Protein AF-A0A1R1X9C0-F1 (afdb_monomer_lite)

InterPro domains:
  IPR019166 MICOS complex subunit MIC26/MIC27 [PF09769] (1-57)

Secondary structure (DSSP, 8-state):
-HHHHHHHHHHHHHHHHGGGS-HHHHHHHHHHHHHHHHHHH-HHHHHHHHHHHHHH-HHHHHHHHHHHHHHHHHHHHHHHHHHHHHHHHHHHHTTT-

pLDDT: mean 79.99, std 8.45, range [54.69, 93.19]

Radius of gyration: 24.8 Å; chains: 1; bounding box: 49×38×68 Å

Foldseek 3Di:
DVLVVVLVVQLVVQLVVCVVPDPCSNPVRSVVSNLVSCCVVPVVVNVVVVVVVCVVPVVVVVVVVVVVVVVVVVVVVVVVVVVVVVVVVVVVVVVVD

Structure (mmCIF, N/CA/C/O backbone):
data_AF-A0A1R1X9C0-F1
#
_entry.id   AF-A0A1R1X9C0-F1
#
loop_
_atom_site.group_PDB
_atom_site.id
_atom_site.type_symbol
_atom_site.label_atom_id
_atom_site.label_alt_id
_atom_site.label_comp_id
_atom_site.label_asym_id
_atom_site.label_entity_id
_atom_site.label_seq_id
_atom_site.pdbx_PDB_ins_code
_atom_site.Cartn_x
_atom_site.Cartn_y
_atom_site.Cartn_z
_atom_site.occupancy
_atom_site.B_iso_or_equiv
_atom_site.auth_seq_id
_atom_site.auth_comp_id
_atom_site.auth_asym_id
_atom_site.auth_atom_id
_atom_site.pdbx_PDB_model_num
ATOM 1 N N . MET A 1 1 ? 11.960 11.983 -26.751 1.00 55.38 1 MET A N 1
ATOM 2 C CA . MET A 1 1 ? 12.392 13.225 -26.067 1.00 55.38 1 MET A CA 1
ATOM 3 C C . MET A 1 1 ? 11.317 13.998 -25.271 1.00 55.38 1 MET A C 1
ATOM 5 O O . MET A 1 1 ? 11.748 14.795 -24.450 1.00 55.38 1 MET A O 1
ATOM 9 N N . PRO A 1 2 ? 9.980 13.794 -25.382 1.00 75.56 2 PRO A N 1
ATOM 10 C CA . PRO A 1 2 ? 9.020 14.626 -24.629 1.00 75.56 2 PRO A CA 1
ATOM 11 C C . PRO A 1 2 ? 8.951 14.318 -23.119 1.00 75.56 2 PRO A C 1
ATOM 13 O O . PRO A 1 2 ? 8.755 15.223 -22.319 1.00 75.56 2 PRO A O 1
ATOM 16 N N . ALA A 1 3 ? 9.183 13.067 -22.708 1.00 70.00 3 ALA A N 1
ATOM 17 C CA . ALA A 1 3 ? 9.074 12.640 -21.308 1.00 70.00 3 ALA A CA 1
ATOM 18 C C . ALA A 1 3 ? 10.046 13.351 -20.346 1.00 70.00 3 ALA A C 1
ATOM 20 O O . ALA A 1 3 ? 9.639 13.814 -19.286 1.00 70.00 3 ALA A O 1
ATOM 21 N N . ALA A 1 4 ? 11.327 13.460 -20.720 1.00 75.94 4 ALA A N 1
ATOM 22 C CA . ALA A 1 4 ? 12.344 14.084 -19.872 1.00 75.94 4 ALA A CA 1
ATOM 23 C C . ALA A 1 4 ? 12.032 15.565 -19.617 1.00 75.94 4 ALA A C 1
ATOM 25 O O . ALA A 1 4 ? 12.090 16.015 -18.480 1.00 75.94 4 ALA A O 1
ATOM 26 N N . LEU A 1 5 ? 11.607 16.284 -20.659 1.00 79.06 5 LEU A N 1
ATOM 27 C CA . LEU A 1 5 ? 11.227 17.691 -20.576 1.00 79.06 5 LEU A CA 1
ATOM 28 C C . LEU A 1 5 ? 10.026 17.908 -19.638 1.00 79.06 5 LEU A C 1
ATOM 30 O O . LEU A 1 5 ? 10.048 18.819 -18.813 1.00 79.06 5 LEU A O 1
ATOM 34 N N . VAL A 1 6 ? 9.008 17.042 -19.706 1.00 78.06 6 VAL A N 1
ATOM 35 C CA . VAL A 1 6 ? 7.832 17.123 -18.821 1.00 78.06 6 VAL A CA 1
ATOM 36 C C . VAL A 1 6 ? 8.200 16.842 -17.363 1.00 78.06 6 VAL A C 1
ATOM 38 O O . VAL A 1 6 ? 7.729 17.550 -16.471 1.00 78.06 6 VAL A O 1
ATOM 41 N N . ILE A 1 7 ? 9.071 15.861 -17.108 1.00 80.44 7 ILE A N 1
ATOM 42 C CA . ILE A 1 7 ? 9.571 15.569 -15.757 1.00 80.44 7 ILE A CA 1
ATOM 43 C C . ILE A 1 7 ? 10.328 16.786 -15.211 1.00 80.44 7 ILE A C 1
ATOM 45 O O . ILE A 1 7 ? 10.018 17.253 -14.116 1.00 80.44 7 ILE A O 1
ATOM 49 N N . SER A 1 8 ? 11.245 17.368 -15.992 1.00 77.88 8 SER A N 1
ATOM 50 C CA . SER A 1 8 ? 12.014 18.552 -15.590 1.00 77.88 8 SER A CA 1
ATOM 51 C C . SER A 1 8 ? 11.110 19.736 -15.236 1.00 77.88 8 SER A C 1
ATOM 53 O O . SER A 1 8 ? 11.2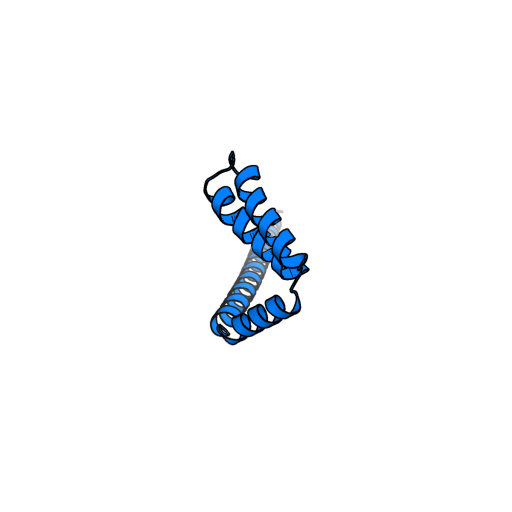42 20.304 -14.153 1.00 77.88 8 SER A O 1
ATOM 55 N N . ILE A 1 9 ? 10.146 20.074 -16.097 1.00 79.81 9 ILE A N 1
ATOM 56 C CA . ILE A 1 9 ? 9.213 21.191 -15.868 1.00 79.81 9 ILE A CA 1
ATOM 57 C C . ILE A 1 9 ? 8.364 20.943 -14.613 1.00 79.81 9 ILE A C 1
ATOM 59 O O . ILE A 1 9 ? 8.216 21.826 -13.767 1.00 79.81 9 ILE A O 1
ATOM 63 N N . SER A 1 10 ? 7.855 19.725 -14.438 1.00 75.94 10 SER A N 1
ATOM 64 C CA . SER A 1 10 ? 7.033 19.371 -13.274 1.00 75.94 10 SER A CA 1
ATOM 65 C C . SER A 1 10 ? 7.825 19.457 -11.965 1.00 75.94 10 SER A C 1
ATOM 67 O O . SER A 1 10 ? 7.332 19.986 -10.972 1.00 75.94 10 SER A O 1
ATOM 69 N N . THR A 1 11 ? 9.089 19.029 -11.966 1.00 78.12 11 THR A N 1
ATOM 70 C CA . THR A 1 11 ? 9.963 19.168 -10.789 1.00 78.12 11 THR A CA 1
ATOM 71 C C . THR A 1 11 ? 10.380 20.598 -10.487 1.00 78.12 11 THR A C 1
ATOM 73 O O . THR A 1 11 ? 10.562 20.937 -9.323 1.00 78.12 11 THR A O 1
ATOM 76 N N . LEU A 1 12 ? 10.510 21.450 -11.506 1.00 80.31 12 LEU A N 1
ATOM 77 C CA . LEU A 1 12 ? 10.897 22.849 -11.327 1.00 80.31 12 LEU A CA 1
ATOM 78 C C . LEU A 1 12 ? 9.727 23.706 -10.817 1.00 80.31 12 LEU A C 1
ATOM 80 O O . LEU A 1 12 ? 9.937 24.687 -10.107 1.00 80.31 12 LEU A O 1
ATOM 84 N N . THR A 1 13 ? 8.490 23.327 -11.148 1.00 79.88 13 THR A N 1
ATOM 85 C CA . THR A 1 13 ? 7.273 24.045 -10.731 1.00 79.88 13 THR A CA 1
ATOM 86 C C . THR A 1 13 ? 6.860 23.747 -9.285 1.00 79.88 13 THR A C 1
ATOM 88 O O . THR A 1 13 ? 6.381 24.645 -8.592 1.00 79.88 13 THR A O 1
ATOM 91 N N . ALA A 1 14 ? 7.106 22.541 -8.770 1.00 76.62 14 ALA A N 1
ATOM 92 C CA . ALA A 1 14 ? 6.726 22.158 -7.405 1.00 76.62 14 ALA A CA 1
ATOM 93 C C . ALA A 1 14 ? 7.357 23.013 -6.270 1.00 76.62 14 ALA A C 1
ATOM 95 O O . ALA A 1 14 ? 6.622 23.407 -5.355 1.00 76.62 14 ALA A O 1
ATOM 96 N N . PRO A 1 15 ? 8.656 23.384 -6.308 1.00 75.19 15 PRO A N 1
ATOM 97 C CA . PRO A 1 15 ? 9.252 24.312 -5.341 1.00 75.19 15 PRO A CA 1
ATOM 98 C C . PRO A 1 15 ? 8.679 25.731 -5.433 1.00 75.19 15 PRO A C 1
ATOM 100 O O . PRO A 1 15 ? 8.598 26.438 -4.429 1.00 75.19 15 PRO A O 1
ATOM 103 N N . ILE A 1 16 ? 8.280 26.160 -6.636 1.00 80.94 16 ILE A N 1
ATOM 104 C CA . ILE A 1 16 ? 7.704 27.491 -6.877 1.00 80.94 16 ILE A CA 1
ATOM 105 C C . ILE A 1 16 ? 6.315 27.570 -6.234 1.00 80.94 16 ILE A C 1
ATOM 107 O O . ILE A 1 16 ? 6.013 28.537 -5.534 1.00 80.94 16 ILE A O 1
ATOM 111 N N . ILE A 1 17 ? 5.506 26.520 -6.397 1.00 77.31 17 ILE A N 1
ATOM 112 C CA . ILE A 1 17 ? 4.160 26.410 -5.816 1.00 77.31 17 ILE A CA 1
ATOM 113 C C . ILE A 1 17 ? 4.224 26.334 -4.282 1.00 77.31 17 ILE A C 1
ATOM 115 O O . ILE A 1 17 ? 3.474 27.017 -3.590 1.00 77.31 17 ILE A O 1
ATOM 119 N N . THR A 1 18 ? 5.166 25.565 -3.728 1.00 78.69 18 THR A N 1
ATOM 120 C CA . THR A 1 18 ? 5.327 25.406 -2.266 1.00 78.69 18 THR A CA 1
ATOM 121 C C . THR A 1 18 ? 6.199 26.472 -1.624 1.00 78.69 18 THR A C 1
ATOM 123 O O . THR A 1 18 ? 6.524 26.383 -0.439 1.00 78.69 18 THR A O 1
ATOM 126 N N . ARG A 1 19 ? 6.551 27.540 -2.349 1.00 77.06 19 ARG A N 1
ATOM 127 C CA . ARG A 1 19 ? 7.418 28.595 -1.816 1.00 77.06 19 ARG A CA 1
ATOM 128 C C . ARG A 1 19 ? 6.849 29.222 -0.538 1.00 77.06 19 ARG A C 1
ATOM 130 O O . ARG A 1 19 ? 7.630 29.608 0.319 1.00 77.06 19 ARG A O 1
ATOM 137 N N . LYS A 1 20 ? 5.531 29.304 -0.352 1.00 83.06 20 LYS A N 1
ATOM 138 C CA . LYS A 1 20 ? 4.928 29.848 0.886 1.00 83.06 20 LYS A CA 1
ATOM 139 C C . LYS A 1 20 ? 4.579 28.785 1.939 1.00 83.06 20 LYS A C 1
ATOM 141 O O . LYS A 1 20 ? 4.009 29.123 2.968 1.00 83.06 20 LYS A O 1
ATOM 146 N N . SER A 1 21 ? 4.902 27.519 1.691 1.00 82.19 21 SER A N 1
ATOM 147 C CA . SER A 1 21 ? 4.565 26.397 2.571 1.00 82.19 21 SER A CA 1
ATOM 148 C C . SER A 1 21 ? 5.671 26.088 3.586 1.00 82.19 21 SER A C 1
ATOM 150 O O . SER A 1 21 ? 6.811 26.536 3.453 1.00 82.19 21 SER A O 1
ATOM 152 N N . ASN A 1 22 ? 5.327 25.276 4.589 1.00 82.69 22 ASN A N 1
ATOM 153 C CA . ASN A 1 22 ? 6.254 24.801 5.617 1.00 82.69 22 ASN A CA 1
ATOM 154 C C . ASN A 1 22 ? 7.461 24.062 5.012 1.00 82.69 22 ASN A C 1
ATOM 156 O O . ASN A 1 22 ? 7.358 23.452 3.946 1.00 82.69 22 ASN A O 1
ATOM 160 N N . PHE A 1 23 ? 8.589 24.075 5.733 1.00 78.56 23 PHE A N 1
ATOM 161 C CA . PHE A 1 23 ? 9.873 23.496 5.311 1.00 78.56 23 PHE A CA 1
ATOM 162 C C . PHE A 1 23 ? 9.739 22.072 4.756 1.00 78.56 23 PHE A C 1
ATOM 164 O O . PHE A 1 23 ? 10.251 21.772 3.682 1.00 78.56 23 PHE A O 1
ATOM 171 N N . ILE A 1 24 ? 8.963 21.226 5.437 1.00 79.44 24 ILE A N 1
ATOM 172 C CA . ILE A 1 24 ? 8.706 19.846 5.013 1.00 79.44 24 ILE A CA 1
ATOM 173 C C . ILE A 1 24 ? 8.117 19.819 3.599 1.00 79.44 24 ILE A C 1
ATOM 175 O O . ILE A 1 24 ? 8.644 19.130 2.735 1.00 79.44 24 ILE A O 1
ATOM 179 N N . LEU A 1 25 ? 7.084 20.619 3.327 1.00 78.50 25 LEU A N 1
ATOM 180 C CA . LEU A 1 25 ? 6.383 20.606 2.042 1.00 78.50 25 LEU A CA 1
ATOM 181 C C . LEU A 1 25 ? 7.250 21.135 0.890 1.00 78.50 25 LEU A C 1
ATOM 183 O O . LEU A 1 25 ? 7.159 20.629 -0.225 1.00 78.50 25 LEU A O 1
ATOM 187 N N . ARG A 1 26 ? 8.132 22.107 1.162 1.00 77.62 26 ARG A N 1
ATOM 188 C CA . ARG A 1 26 ? 9.110 22.608 0.178 1.00 77.62 26 ARG A CA 1
ATOM 189 C C . ARG A 1 26 ? 10.105 21.542 -0.270 1.00 77.62 26 ARG A C 1
ATOM 191 O O . ARG A 1 26 ? 10.544 21.576 -1.415 1.00 77.62 26 ARG A O 1
ATOM 198 N N . HIS A 1 27 ? 10.477 20.630 0.624 1.00 77.62 27 HIS A N 1
ATOM 199 C CA . HIS A 1 27 ? 11.471 19.600 0.331 1.00 77.62 27 HIS A CA 1
ATOM 200 C C . HIS A 1 27 ? 10.843 18.289 -0.147 1.00 77.62 27 HIS A C 1
ATOM 202 O O . HIS A 1 27 ? 11.426 17.608 -0.989 1.00 77.62 27 HIS A O 1
ATOM 208 N N . THR A 1 28 ? 9.645 17.943 0.324 1.00 80.88 28 THR A N 1
ATOM 209 C CA . THR A 1 28 ? 8.984 16.686 -0.049 1.00 80.88 28 THR A CA 1
ATOM 210 C C . THR A 1 28 ? 8.204 16.788 -1.354 1.00 80.88 28 THR A C 1
ATOM 212 O O . THR A 1 28 ? 8.184 15.820 -2.115 1.00 80.88 28 THR A O 1
ATOM 215 N N . LEU A 1 29 ? 7.589 17.939 -1.660 1.00 81.94 29 LEU A N 1
ATOM 216 C CA . LEU A 1 29 ? 6.740 18.055 -2.847 1.00 81.94 29 LEU A CA 1
ATOM 217 C C . LEU A 1 29 ? 7.513 17.896 -4.166 1.00 81.94 29 LEU A C 1
ATOM 219 O O . LEU A 1 29 ? 7.029 17.135 -5.005 1.00 81.94 29 LEU A O 1
ATOM 223 N N . PRO A 1 30 ? 8.692 18.522 -4.372 1.00 81.75 30 PRO A N 1
ATOM 224 C CA . PRO A 1 30 ? 9.455 18.365 -5.614 1.00 81.75 30 PRO A CA 1
ATOM 225 C C . PRO A 1 30 ? 9.890 16.918 -5.857 1.00 81.75 30 PRO A C 1
ATOM 227 O O . PRO A 1 30 ? 9.832 16.422 -6.981 1.00 81.75 30 PRO A O 1
ATOM 230 N N . LEU A 1 31 ? 10.261 16.216 -4.784 1.00 81.88 31 LEU A N 1
ATOM 231 C CA . LEU A 1 31 ? 10.617 14.803 -4.844 1.00 81.88 31 LEU A CA 1
ATOM 232 C C . LEU A 1 31 ? 9.403 13.933 -5.205 1.00 81.88 31 LEU A C 1
ATOM 234 O O . LEU A 1 31 ? 9.500 13.059 -6.064 1.00 81.88 31 LEU A O 1
ATOM 238 N N . ALA A 1 32 ? 8.241 14.199 -4.605 1.00 81.75 32 ALA A N 1
ATOM 239 C CA . ALA A 1 32 ? 7.008 13.478 -4.915 1.00 81.75 32 ALA A CA 1
ATOM 240 C C . ALA A 1 32 ? 6.545 13.708 -6.365 1.00 81.75 32 ALA A C 1
ATOM 242 O O . ALA A 1 32 ? 6.151 12.761 -7.044 1.00 81.75 32 ALA A O 1
ATOM 243 N N . THR A 1 33 ? 6.643 14.941 -6.874 1.00 82.56 33 THR A N 1
ATOM 244 C CA . THR A 1 33 ? 6.294 15.255 -8.274 1.00 82.56 33 THR A CA 1
ATOM 245 C C . THR A 1 33 ? 7.267 14.620 -9.258 1.00 82.56 33 THR A C 1
ATOM 247 O O . THR A 1 33 ? 6.829 14.117 -10.294 1.00 82.56 33 THR A O 1
ATOM 250 N N . PHE A 1 34 ? 8.563 14.578 -8.935 1.00 81.62 34 PHE A N 1
ATOM 251 C CA . PHE A 1 34 ? 9.552 13.851 -9.732 1.00 81.62 34 PHE A CA 1
ATOM 252 C C . PHE A 1 34 ? 9.188 12.371 -9.850 1.00 81.62 34 PHE A C 1
ATOM 254 O O . PHE A 1 34 ? 9.134 11.830 -10.953 1.00 81.62 34 PHE A O 1
ATOM 261 N N . LEU A 1 35 ? 8.897 11.720 -8.722 1.00 79.56 35 LEU A N 1
ATOM 262 C CA . LEU A 1 35 ? 8.564 10.299 -8.694 1.00 79.56 35 LEU A CA 1
ATOM 263 C C . LEU A 1 35 ? 7.256 10.005 -9.435 1.00 79.56 35 LEU A C 1
ATOM 265 O O . LEU A 1 35 ? 7.209 9.055 -10.212 1.00 79.56 35 LEU A O 1
ATOM 269 N N . ALA A 1 36 ? 6.227 10.835 -9.252 1.00 80.12 36 ALA A N 1
ATOM 270 C CA . ALA A 1 36 ? 4.932 10.670 -9.912 1.00 80.12 36 ALA A CA 1
ATOM 271 C C . ALA A 1 36 ? 5.010 10.870 -11.435 1.00 80.12 36 ALA A C 1
ATOM 273 O O . ALA A 1 36 ? 4.408 10.125 -12.203 1.00 80.12 36 ALA A O 1
ATOM 274 N N . THR A 1 37 ? 5.773 11.859 -11.900 1.00 81.81 37 THR A N 1
ATOM 275 C CA . THR A 1 37 ? 5.943 12.077 -13.345 1.00 81.81 37 THR A CA 1
ATOM 276 C C . THR A 1 37 ? 6.849 11.023 -13.969 1.00 81.81 37 THR A C 1
ATOM 278 O O . THR A 1 37 ? 6.558 10.518 -15.052 1.00 81.81 37 THR A O 1
ATOM 281 N N . THR A 1 38 ? 7.901 10.606 -13.267 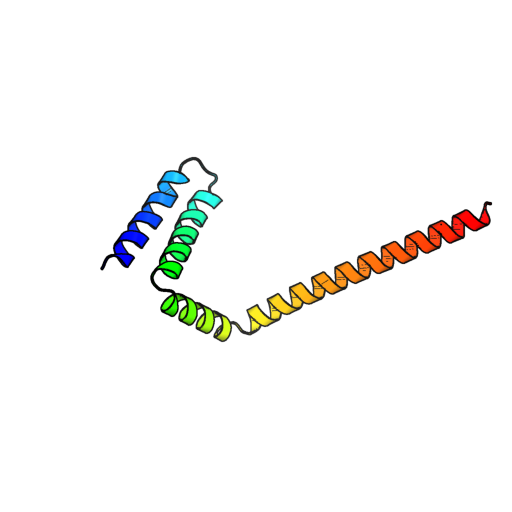1.00 78.81 38 THR A N 1
ATOM 282 C CA . THR A 1 38 ? 8.783 9.527 -13.728 1.00 78.81 38 THR A CA 1
ATOM 283 C C . THR A 1 38 ? 8.047 8.189 -13.798 1.00 78.81 38 THR A C 1
ATOM 285 O O . THR A 1 38 ? 8.243 7.454 -14.763 1.00 78.81 38 THR A O 1
ATOM 288 N N . SER A 1 39 ? 7.155 7.881 -12.852 1.00 77.12 39 SER A N 1
ATOM 289 C CA . SER A 1 39 ? 6.349 6.654 -12.899 1.00 77.12 39 SER A CA 1
ATOM 290 C C . SER A 1 39 ? 5.329 6.659 -14.037 1.00 77.12 39 SER A C 1
ATOM 292 O O . SER A 1 39 ? 5.107 5.614 -14.647 1.00 77.12 39 SER A O 1
ATOM 294 N N . TYR A 1 40 ? 4.771 7.824 -14.377 1.00 79.31 40 TYR A N 1
ATOM 295 C CA . TYR A 1 40 ? 3.856 7.981 -15.507 1.00 79.31 40 TYR A CA 1
ATOM 296 C C . TYR A 1 40 ? 4.556 7.788 -16.863 1.00 79.31 40 TYR A C 1
ATOM 298 O O . TYR A 1 40 ? 4.060 7.066 -17.724 1.00 79.31 40 TYR A O 1
ATOM 306 N N . PHE A 1 41 ? 5.731 8.398 -17.058 1.00 78.94 41 PHE A N 1
ATOM 307 C CA . PHE A 1 41 ? 6.448 8.335 -18.338 1.00 78.94 41 PHE A CA 1
ATOM 308 C C . PHE A 1 41 ? 7.366 7.114 -18.491 1.00 78.94 41 PHE A C 1
ATOM 310 O O . PHE A 1 41 ? 7.607 6.667 -19.613 1.00 78.94 41 PHE A O 1
ATOM 317 N N . PHE A 1 42 ? 7.874 6.558 -17.389 1.00 81.38 42 PHE A N 1
ATOM 318 C CA . PHE A 1 42 ? 8.782 5.406 -17.372 1.00 81.38 42 PHE A CA 1
ATOM 319 C C . PHE A 1 42 ? 8.306 4.301 -16.412 1.00 81.38 42 PHE A C 1
ATOM 321 O O . PHE A 1 42 ? 9.053 3.871 -15.524 1.00 81.38 42 PHE A O 1
ATOM 328 N N . PRO A 1 43 ? 7.092 3.755 -16.612 1.00 75.56 43 PRO A N 1
ATOM 329 C CA . PRO A 1 43 ? 6.490 2.791 -15.691 1.00 75.56 43 PRO A CA 1
ATOM 330 C C . PRO A 1 43 ? 7.314 1.506 -15.554 1.00 75.56 43 PRO A C 1
ATOM 332 O O . PRO A 1 43 ? 7.429 0.957 -14.462 1.00 75.56 43 PRO A O 1
ATOM 335 N N . LYS A 1 44 ? 7.959 1.045 -16.637 1.00 77.00 44 LYS A N 1
ATOM 336 C CA . LYS A 1 44 ? 8.817 -0.154 -16.617 1.00 77.00 44 LYS A CA 1
ATOM 337 C C . LYS A 1 44 ? 10.089 0.050 -15.789 1.00 77.00 44 LYS A C 1
ATOM 339 O O . LYS A 1 44 ? 10.496 -0.856 -15.069 1.00 77.00 44 LYS A O 1
ATOM 344 N N . THR A 1 45 ? 10.695 1.236 -15.852 1.00 76.12 45 THR A N 1
ATOM 345 C CA . THR A 1 45 ? 11.892 1.574 -15.067 1.00 76.12 45 THR A CA 1
ATOM 346 C C . THR A 1 45 ? 11.548 1.693 -13.588 1.00 76.12 45 THR A C 1
ATOM 348 O O . THR A 1 45 ? 12.252 1.126 -12.756 1.00 76.12 45 THR A O 1
ATOM 351 N N . CYS A 1 46 ? 10.434 2.353 -13.258 1.00 71.12 46 CYS A N 1
ATOM 352 C CA . CYS A 1 46 ? 9.937 2.430 -11.886 1.00 71.12 46 CYS A CA 1
ATOM 353 C C . CYS A 1 46 ? 9.540 1.054 -11.343 1.00 71.12 46 CYS A C 1
ATOM 355 O O . CYS A 1 46 ? 9.930 0.718 -10.234 1.00 71.12 46 CYS A O 1
ATOM 357 N N . SER A 1 47 ? 8.847 0.224 -12.126 1.00 73.81 47 SER A N 1
ATOM 358 C CA . SER A 1 47 ? 8.506 -1.145 -11.727 1.00 73.81 47 SER A CA 1
ATOM 359 C C . SER A 1 47 ? 9.757 -1.994 -11.483 1.00 73.81 47 SER A C 1
ATOM 361 O O . SER A 1 47 ? 9.839 -2.678 -10.470 1.00 73.81 47 SER A O 1
ATOM 363 N N . ASN A 1 48 ? 10.780 -1.889 -12.336 1.00 76.31 48 ASN A N 1
ATOM 364 C CA . ASN A 1 48 ? 12.048 -2.588 -12.132 1.00 76.31 48 ASN A CA 1
ATOM 365 C C . ASN A 1 48 ? 12.808 -2.073 -10.898 1.00 76.31 48 ASN A C 1
ATOM 367 O O . ASN A 1 48 ? 13.381 -2.864 -10.157 1.00 76.31 48 ASN A O 1
ATOM 371 N N . ALA A 1 49 ? 12.798 -0.762 -10.649 1.00 69.06 49 ALA A N 1
ATOM 372 C CA . ALA A 1 49 ? 13.398 -0.175 -9.455 1.00 69.06 49 ALA A CA 1
ATOM 373 C C . ALA A 1 49 ? 12.668 -0.618 -8.180 1.00 69.06 49 ALA A C 1
ATOM 375 O O . ALA A 1 49 ? 13.331 -1.008 -7.229 1.00 69.06 49 ALA A O 1
ATOM 376 N N . VAL A 1 50 ? 11.331 -0.629 -8.178 1.00 69.69 50 VAL A N 1
ATOM 377 C CA . VAL A 1 50 ? 10.501 -1.120 -7.064 1.00 69.69 50 VAL A CA 1
ATOM 378 C C . VAL A 1 50 ? 10.726 -2.609 -6.835 1.00 69.69 50 VAL A C 1
ATOM 380 O O . VAL A 1 50 ? 10.930 -3.018 -5.700 1.00 69.69 50 VAL A O 1
ATOM 383 N N . ASN A 1 51 ? 10.770 -3.413 -7.897 1.00 68.81 51 ASN A N 1
ATOM 384 C CA . ASN A 1 51 ? 11.072 -4.837 -7.788 1.00 68.81 51 ASN A CA 1
ATOM 385 C C . ASN A 1 51 ? 12.475 -5.054 -7.221 1.00 68.81 51 ASN A C 1
ATOM 387 O O . ASN A 1 51 ? 12.632 -5.843 -6.302 1.00 68.81 51 ASN A O 1
ATOM 391 N N . LYS A 1 52 ? 13.482 -4.305 -7.685 1.00 69.38 52 LYS A N 1
ATOM 392 C CA . LYS A 1 52 ? 14.829 -4.346 -7.104 1.00 69.38 52 LYS A CA 1
ATOM 393 C C . LYS A 1 52 ? 14.860 -3.866 -5.657 1.00 69.38 52 LYS A C 1
ATOM 395 O O . LYS A 1 52 ? 15.599 -4.449 -4.882 1.00 69.38 52 LYS A O 1
ATOM 400 N N . LEU A 1 53 ? 14.077 -2.857 -5.280 1.00 66.81 53 LEU A N 1
ATOM 401 C CA . LEU A 1 53 ? 13.968 -2.387 -3.895 1.00 66.81 53 LEU A CA 1
ATOM 402 C C . LEU A 1 53 ? 13.337 -3.456 -2.995 1.00 66.81 53 LEU A C 1
ATOM 404 O O . LEU A 1 53 ? 13.860 -3.748 -1.925 1.00 66.81 53 LEU A O 1
ATOM 408 N N . ASN A 1 54 ? 12.261 -4.087 -3.467 1.00 63.81 54 ASN A N 1
ATOM 409 C CA . ASN A 1 54 ? 11.595 -5.194 -2.786 1.00 63.81 54 ASN A CA 1
ATOM 410 C C . ASN A 1 54 ? 12.523 -6.410 -2.655 1.00 63.81 54 ASN A C 1
ATOM 412 O O . ASN A 1 54 ? 12.543 -7.049 -1.607 1.00 63.81 54 ASN A O 1
ATOM 416 N N . SER A 1 55 ? 13.329 -6.700 -3.680 1.00 66.12 55 SER A N 1
ATOM 417 C CA . SER A 1 55 ? 14.339 -7.763 -3.642 1.00 66.12 55 SER A CA 1
ATOM 418 C C . SER A 1 55 ? 15.571 -7.399 -2.808 1.00 66.12 55 SER A C 1
ATOM 420 O O . SER A 1 55 ? 16.228 -8.294 -2.288 1.00 66.12 55 SER A O 1
ATOM 422 N N . ALA A 1 56 ? 15.906 -6.112 -2.686 1.00 67.19 56 ALA A N 1
ATOM 423 C CA . ALA A 1 56 ? 17.054 -5.624 -1.921 1.00 67.19 56 ALA A CA 1
ATOM 424 C C . ALA A 1 56 ? 16.752 -5.474 -0.425 1.00 67.19 56 ALA A C 1
ATOM 426 O O . ALA A 1 56 ? 17.681 -5.478 0.377 1.00 67.19 56 ALA A O 1
ATOM 427 N N . SER A 1 57 ? 15.479 -5.355 -0.033 1.00 67.19 57 SER A N 1
ATOM 428 C CA . SER A 1 57 ? 15.088 -5.275 1.377 1.00 67.19 57 SER A CA 1
ATOM 429 C C . SER A 1 57 ? 13.913 -6.203 1.725 1.00 67.19 57 SER A C 1
ATOM 431 O O . SER A 1 57 ? 12.847 -5.751 2.156 1.00 67.19 57 SER A O 1
ATOM 433 N N . PRO A 1 58 ? 14.096 -7.530 1.579 1.00 65.94 58 PRO A N 1
ATOM 434 C CA . PRO A 1 58 ? 13.124 -8.517 2.049 1.00 65.94 58 PRO A CA 1
ATOM 435 C C . PRO A 1 58 ? 12.871 -8.394 3.561 1.00 65.94 58 PRO A C 1
ATOM 437 O O . PRO A 1 58 ? 11.763 -8.662 4.030 1.00 65.94 58 PRO A O 1
ATOM 440 N N . GLU A 1 59 ? 13.862 -7.914 4.316 1.00 67.12 59 GLU A N 1
ATOM 441 C CA . GLU A 1 59 ? 13.746 -7.592 5.741 1.00 67.12 59 GLU A CA 1
ATOM 442 C C . GLU A 1 59 ? 12.786 -6.425 5.999 1.00 67.12 59 GLU A C 1
ATOM 444 O O . GLU A 1 59 ? 11.947 -6.525 6.890 1.00 67.12 59 GLU A O 1
ATOM 449 N N . PHE A 1 60 ? 12.828 -5.355 5.194 1.00 69.31 60 PHE A N 1
ATOM 450 C CA . PHE A 1 60 ? 11.884 -4.241 5.320 1.00 69.31 60 PHE A CA 1
ATOM 451 C C . PHE A 1 60 ? 10.455 -4.670 4.980 1.00 69.31 60 PHE A C 1
ATOM 453 O O . PHE A 1 60 ? 9.512 -4.298 5.679 1.00 69.31 60 PHE A O 1
ATOM 460 N N . ASN A 1 61 ? 10.284 -5.495 3.943 1.00 71.44 61 ASN A N 1
ATOM 461 C CA . ASN A 1 61 ? 8.971 -6.030 3.589 1.00 71.44 61 ASN A CA 1
ATOM 462 C C . ASN A 1 61 ? 8.420 -6.936 4.708 1.00 71.44 61 ASN A C 1
ATOM 464 O O . ASN A 1 61 ? 7.269 -6.792 5.115 1.00 71.44 61 ASN A O 1
ATOM 468 N N . SER A 1 62 ? 9.263 -7.805 5.275 1.00 77.19 62 SER A N 1
ATOM 469 C CA . SER A 1 62 ? 8.898 -8.667 6.411 1.00 77.19 62 SER A CA 1
ATOM 470 C C . SER A 1 62 ? 8.574 -7.853 7.666 1.00 77.19 62 SER A C 1
ATOM 472 O O . SER A 1 62 ? 7.580 -8.113 8.341 1.00 77.19 62 SER A O 1
ATOM 474 N N . PHE A 1 63 ? 9.363 -6.817 7.953 1.00 80.12 63 PHE A N 1
ATOM 475 C CA . PHE A 1 63 ? 9.109 -5.880 9.044 1.00 80.12 63 PHE A CA 1
ATOM 476 C C . PHE A 1 63 ? 7.766 -5.162 8.869 1.00 80.12 63 PHE A C 1
ATOM 478 O O . PHE A 1 63 ? 6.963 -5.130 9.798 1.00 80.12 63 PHE A O 1
ATOM 485 N N . SER A 1 64 ? 7.479 -4.643 7.672 1.00 71.81 64 SER A N 1
ATOM 486 C CA . SER A 1 64 ? 6.216 -3.963 7.374 1.00 71.81 64 SER A CA 1
ATOM 487 C C . SER A 1 64 ? 5.006 -4.885 7.570 1.00 71.81 64 SER A C 1
ATOM 489 O O . SER A 1 64 ? 4.034 -4.493 8.218 1.00 71.81 64 SER A O 1
ATOM 491 N N . GLN A 1 65 ? 5.089 -6.136 7.106 1.00 80.62 65 GLN A N 1
ATOM 492 C CA . GLN A 1 65 ? 4.042 -7.143 7.315 1.00 80.62 65 GLN A CA 1
ATOM 493 C C . GLN A 1 65 ? 3.845 -7.475 8.800 1.00 80.62 65 GLN A C 1
ATOM 495 O O . GLN A 1 65 ? 2.710 -7.537 9.273 1.00 80.62 65 GLN A O 1
ATOM 500 N N . ASN A 1 66 ? 4.934 -7.607 9.563 1.00 86.62 66 ASN A N 1
ATOM 501 C CA . ASN A 1 66 ? 4.866 -7.843 11.006 1.00 86.62 66 ASN A CA 1
ATOM 502 C C . ASN A 1 66 ? 4.211 -6.675 11.751 1.00 86.62 66 ASN A C 1
ATOM 504 O O . ASN A 1 66 ? 3.394 -6.907 12.639 1.00 86.62 66 ASN A O 1
ATOM 508 N N . VAL A 1 67 ? 4.501 -5.426 11.369 1.00 85.62 67 VAL A N 1
ATOM 509 C CA . VAL A 1 67 ? 3.854 -4.235 11.948 1.00 85.62 67 VAL A CA 1
ATOM 510 C C . VAL A 1 67 ? 2.347 -4.233 11.671 1.00 85.62 67 VAL A C 1
ATOM 512 O O . VAL A 1 67 ? 1.558 -3.923 12.566 1.00 85.62 67 VAL A O 1
ATOM 515 N N . ILE A 1 68 ? 1.925 -4.613 10.462 1.00 86.12 68 ILE A N 1
ATOM 516 C CA . ILE A 1 68 ? 0.501 -4.725 10.107 1.00 86.12 68 ILE A CA 1
ATOM 517 C C . ILE A 1 68 ? -0.179 -5.828 10.931 1.00 86.12 68 ILE A C 1
ATOM 519 O O . ILE A 1 68 ? -1.263 -5.606 11.475 1.00 86.12 68 ILE A O 1
ATOM 523 N N . LEU A 1 69 ? 0.462 -6.991 11.070 1.00 91.44 69 LEU A N 1
ATOM 524 C CA . LEU A 1 69 ? -0.037 -8.093 11.896 1.00 91.44 69 LEU A CA 1
ATOM 525 C C . LEU A 1 69 ? -0.196 -7.684 13.363 1.00 91.44 69 LEU A C 1
ATOM 527 O O . LEU A 1 69 ? -1.272 -7.872 13.930 1.00 91.44 69 LEU A O 1
ATOM 531 N N . LEU A 1 70 ? 0.831 -7.067 13.950 1.00 90.38 70 LEU A N 1
ATOM 532 C CA . LEU A 1 70 ? 0.807 -6.569 15.329 1.00 90.38 70 LEU A CA 1
ATOM 533 C C . LEU A 1 70 ? -0.305 -5.542 15.546 1.00 90.38 70 LEU A C 1
ATOM 535 O O . LEU A 1 70 ? -1.013 -5.597 16.551 1.00 90.38 70 LEU A O 1
ATOM 539 N N . LYS A 1 71 ? -0.503 -4.628 14.591 1.00 89.62 71 LYS A N 1
ATOM 540 C CA . LYS A 1 71 ? -1.601 -3.657 14.64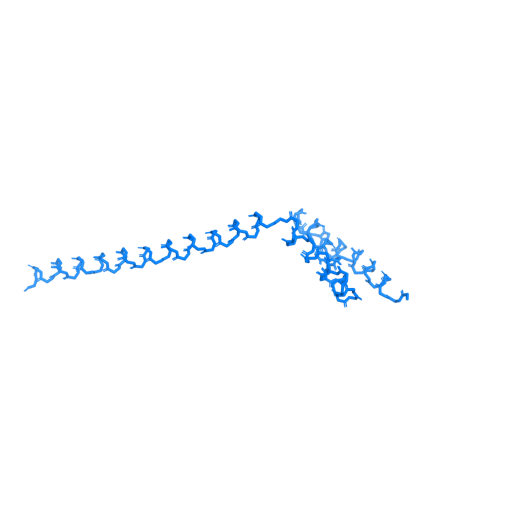1 1.00 89.62 71 LYS A CA 1
ATOM 541 C C . LYS A 1 71 ? -2.961 -4.358 14.681 1.00 89.62 71 LYS A C 1
ATOM 543 O O . LYS A 1 71 ? -3.795 -4.012 15.514 1.00 89.62 71 LYS A O 1
ATOM 548 N N . ASN A 1 72 ? -3.181 -5.342 13.812 1.00 90.88 72 ASN A N 1
ATOM 549 C CA . ASN A 1 72 ? -4.445 -6.077 13.756 1.00 90.88 72 ASN A CA 1
ATOM 550 C C . ASN A 1 72 ? -4.681 -6.904 15.032 1.00 90.88 72 ASN A C 1
ATOM 552 O O . ASN A 1 72 ? -5.784 -6.897 15.574 1.00 90.88 72 ASN A O 1
ATOM 556 N N . GLN A 1 73 ? -3.644 -7.561 15.562 1.00 92.06 73 GLN A N 1
ATOM 557 C CA . GLN A 1 73 ? -3.711 -8.296 16.832 1.00 92.06 73 GLN A CA 1
ATOM 558 C C . GLN A 1 73 ? -4.031 -7.380 18.019 1.00 92.06 73 GLN A C 1
ATOM 560 O O . GLN A 1 73 ? -4.854 -7.729 18.868 1.00 92.06 73 GLN A O 1
ATOM 565 N N . SER A 1 74 ? -3.421 -6.195 18.059 1.00 91.38 74 SER A N 1
ATOM 566 C CA . SER A 1 74 ? -3.701 -5.179 19.076 1.00 91.38 74 SER A CA 1
ATOM 567 C C . SER A 1 74 ? -5.150 -4.691 18.996 1.00 91.38 74 SER A C 1
ATOM 569 O O . SER A 1 74 ? -5.843 -4.642 20.011 1.00 91.38 74 SER A O 1
ATOM 571 N N . GLN A 1 75 ? -5.659 -4.429 17.787 1.00 91.75 75 GLN A N 1
ATOM 572 C CA . GLN A 1 75 ? -7.052 -4.020 17.592 1.00 91.75 75 GLN A CA 1
ATOM 573 C C . GLN A 1 75 ? -8.043 -5.096 18.054 1.00 91.75 75 GLN A C 1
ATOM 575 O O . GLN A 1 75 ? -9.024 -4.779 18.725 1.00 91.75 75 GLN A O 1
ATOM 580 N N . ASN A 1 76 ? -7.778 -6.364 17.734 1.00 91.38 76 ASN A N 1
ATOM 581 C CA . ASN A 1 76 ? -8.606 -7.476 18.198 1.00 91.38 76 ASN A CA 1
ATOM 582 C C . ASN A 1 76 ? -8.576 -7.589 19.727 1.00 91.38 76 ASN A C 1
ATOM 584 O O . ASN A 1 76 ? -9.626 -7.704 20.350 1.00 91.38 76 ASN A O 1
ATOM 588 N N . SER A 1 77 ? -7.397 -7.450 20.339 1.00 91.81 77 SER A N 1
ATOM 589 C CA . SER A 1 77 ? -7.257 -7.466 21.802 1.00 91.81 77 SER A CA 1
ATOM 590 C C . SER A 1 77 ? -8.038 -6.328 22.470 1.00 91.81 77 SER A C 1
ATOM 592 O O . SER A 1 77 ? -8.677 -6.538 23.497 1.00 91.81 77 SER A O 1
ATOM 594 N N . LEU A 1 78 ? -8.032 -5.126 21.882 1.00 90.75 78 LEU A N 1
ATOM 595 C CA . LEU A 1 78 ? -8.830 -3.996 22.369 1.00 90.75 78 LEU A CA 1
ATOM 596 C C . LEU A 1 78 ? -10.335 -4.269 22.281 1.00 90.75 78 LEU A C 1
ATOM 598 O O . LEU A 1 78 ? -11.072 -3.944 23.212 1.00 90.75 78 LEU A O 1
ATOM 602 N N . ASN A 1 79 ? -10.793 -4.881 21.189 1.00 93.06 79 ASN A N 1
ATOM 603 C CA . ASN A 1 79 ? -12.196 -5.251 21.026 1.00 93.06 79 ASN A CA 1
ATOM 604 C C . ASN A 1 79 ? -12.619 -6.309 22.062 1.00 93.06 79 ASN A C 1
ATOM 606 O O . ASN A 1 79 ? -13.669 -6.158 22.687 1.00 93.06 79 ASN A O 1
ATOM 610 N N . ASP A 1 80 ? -11.780 -7.319 22.309 1.00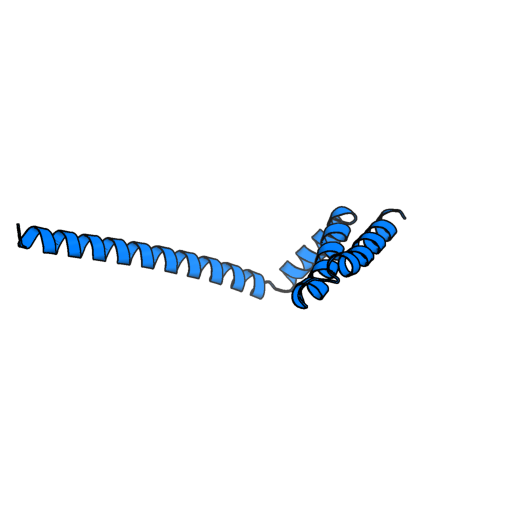 92.88 80 ASP A N 1
ATOM 611 C CA . ASP A 1 80 ? -12.028 -8.356 23.319 1.00 92.88 80 ASP A CA 1
ATOM 612 C C . ASP A 1 80 ? -12.090 -7.776 24.737 1.00 92.88 80 ASP A C 1
ATOM 614 O O . ASP A 1 80 ? -12.967 -8.136 25.527 1.00 92.88 80 ASP A O 1
ATOM 618 N N . ILE A 1 81 ? -11.178 -6.855 25.070 1.00 92.06 81 ILE A N 1
ATOM 619 C CA . ILE A 1 81 ? -11.189 -6.149 26.358 1.00 92.06 81 ILE A CA 1
ATOM 620 C C . ILE A 1 81 ? -12.482 -5.345 26.505 1.00 92.06 81 ILE A C 1
ATOM 622 O O . ILE A 1 81 ? -13.141 -5.445 27.540 1.00 92.06 81 ILE A O 1
ATO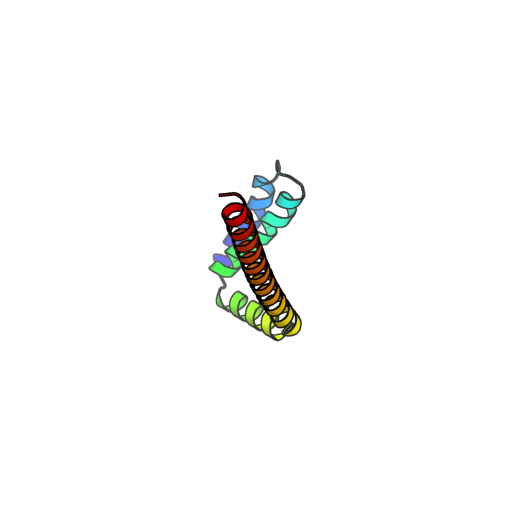M 626 N N . ASN A 1 82 ? -12.879 -4.595 25.476 1.00 90.50 82 ASN A N 1
ATOM 627 C CA . ASN A 1 82 ? -14.124 -3.829 25.502 1.00 90.50 82 ASN A CA 1
ATOM 628 C C . ASN A 1 82 ? -15.346 -4.730 25.703 1.00 90.50 82 ASN A C 1
ATOM 630 O O . ASN A 1 82 ? -16.189 -4.414 26.540 1.00 90.50 82 ASN A O 1
ATOM 634 N N . SER A 1 83 ? -15.422 -5.866 25.004 1.00 92.44 83 SER A N 1
ATOM 635 C CA . SER A 1 83 ? -16.513 -6.829 25.192 1.00 92.44 83 SER A CA 1
ATOM 636 C C . SER A 1 83 ? -16.564 -7.332 26.634 1.00 92.44 83 SER A C 1
ATOM 638 O O . SER A 1 83 ? -17.613 -7.277 27.269 1.00 92.44 83 SER A O 1
ATOM 640 N N . LYS A 1 84 ? -15.419 -7.731 27.202 1.00 93.19 84 LYS A N 1
ATOM 641 C CA . LYS A 1 84 ? -15.344 -8.208 28.592 1.00 93.19 84 LYS A CA 1
ATOM 642 C C . LYS A 1 84 ? -15.750 -7.141 29.606 1.00 93.19 84 LYS A C 1
ATOM 644 O O . LYS A 1 84 ? -16.405 -7.466 30.593 1.00 93.19 84 LYS A O 1
ATOM 649 N N . ILE A 1 85 ? -15.371 -5.881 29.386 1.00 91.62 85 ILE A N 1
ATOM 650 C CA . ILE A 1 85 ? -15.780 -4.764 30.248 1.00 91.62 85 ILE A CA 1
ATOM 651 C C . ILE A 1 85 ? -17.298 -4.578 30.183 1.00 91.62 85 ILE A C 1
ATOM 653 O O . ILE A 1 85 ? -17.940 -4.466 31.226 1.00 91.62 85 ILE A O 1
ATOM 657 N N . ILE A 1 86 ? -17.881 -4.585 28.982 1.00 90.75 86 ILE A N 1
ATOM 658 C CA . ILE A 1 86 ? -19.333 -4.459 28.793 1.00 90.75 86 ILE A CA 1
ATOM 659 C C . ILE A 1 86 ? -20.072 -5.608 29.489 1.00 90.75 86 ILE A C 1
ATOM 661 O O . ILE A 1 86 ? -21.053 -5.362 30.197 1.00 90.75 86 ILE A O 1
ATOM 665 N N . ASP A 1 87 ? -19.578 -6.838 29.357 1.00 91.81 87 ASP A N 1
ATOM 666 C CA . ASP A 1 87 ? -20.156 -8.013 30.013 1.00 91.81 87 ASP A CA 1
ATOM 667 C C . ASP A 1 87 ? -20.078 -7.899 31.540 1.00 91.81 87 ASP A C 1
ATOM 669 O O . ASP A 1 87 ? -21.052 -8.179 32.242 1.00 91.81 87 ASP A O 1
ATOM 673 N N . GLN A 1 88 ? -18.947 -7.436 32.084 1.00 92.00 88 GLN A N 1
ATOM 674 C CA . GLN A 1 88 ? -18.803 -7.218 33.525 1.00 92.00 88 GLN A CA 1
ATOM 675 C C . GLN A 1 88 ? -19.723 -6.111 34.045 1.00 92.00 88 GLN A C 1
ATOM 677 O O . GLN A 1 88 ? -20.357 -6.295 35.084 1.00 92.00 88 GLN A O 1
ATOM 682 N N . ILE A 1 89 ? -19.840 -4.991 33.328 1.00 89.25 89 ILE A N 1
ATOM 683 C CA . ILE A 1 89 ? -20.753 -3.896 33.687 1.00 89.25 89 ILE A CA 1
ATOM 684 C C . ILE A 1 89 ? -22.204 -4.388 33.661 1.00 89.25 89 ILE A C 1
ATOM 686 O O . ILE A 1 89 ? -22.970 -4.097 34.581 1.00 89.25 89 ILE A O 1
ATOM 690 N N . SER A 1 90 ? -22.578 -5.164 32.643 1.00 87.44 90 SER A N 1
ATOM 691 C CA . SER A 1 90 ? -23.927 -5.725 32.507 1.00 87.44 90 SER A CA 1
ATOM 692 C C . SER A 1 90 ? -24.255 -6.687 33.651 1.00 87.44 90 SER A C 1
ATOM 694 O O . SER A 1 90 ? -25.301 -6.549 34.285 1.00 87.44 90 SER A O 1
ATOM 696 N N . ASN A 1 91 ? -23.324 -7.587 33.985 1.00 88.88 91 ASN A N 1
ATOM 697 C CA . ASN A 1 91 ? -23.446 -8.514 35.114 1.00 88.88 91 ASN A CA 1
ATOM 698 C C . ASN A 1 91 ? -23.457 -7.813 36.478 1.00 88.88 91 ASN A C 1
ATOM 700 O O . ASN A 1 91 ? -24.063 -8.305 37.427 1.00 88.88 91 ASN A O 1
ATOM 704 N N . PHE A 1 92 ? -22.756 -6.687 36.619 1.00 87.06 92 PHE A N 1
ATOM 705 C CA . PHE A 1 92 ? -22.813 -5.892 37.840 1.00 87.06 92 PHE A CA 1
ATOM 706 C C . PHE A 1 92 ? -24.182 -5.226 37.965 1.00 87.06 92 PHE A C 1
ATOM 708 O O . PHE A 1 92 ? -24.832 -5.370 38.993 1.00 87.06 92 PHE A O 1
ATOM 715 N N . LYS A 1 93 ? -24.670 -4.578 36.901 1.00 84.81 93 LYS A N 1
ATOM 716 C CA . LYS A 1 93 ? -25.986 -3.926 36.879 1.00 84.81 93 LYS A CA 1
ATOM 717 C C . LYS A 1 93 ? -27.126 -4.895 37.206 1.00 84.81 93 LYS A C 1
ATOM 719 O O . LYS A 1 93 ? -28.023 -4.530 37.958 1.00 84.81 93 LYS A O 1
ATOM 724 N N . SER A 1 94 ? -27.075 -6.127 36.702 1.00 79.38 94 SER A N 1
ATOM 725 C CA . SER A 1 94 ? -28.096 -7.146 36.982 1.00 79.38 94 SER A CA 1
ATOM 726 C C . SER A 1 94 ? -28.109 -7.647 38.429 1.00 79.38 94 SER A C 1
ATOM 728 O O . SER A 1 94 ? -29.030 -8.360 38.794 1.00 79.38 94 SER A O 1
ATOM 730 N N . LYS A 1 95 ? -27.094 -7.334 39.246 1.00 81.00 95 LYS A N 1
ATOM 731 C CA . LYS A 1 95 ? -27.073 -7.669 40.682 1.00 81.00 95 LYS A CA 1
ATOM 732 C C . LYS A 1 95 ? -27.730 -6.606 41.567 1.00 81.00 95 LYS A C 1
ATOM 734 O O . LYS A 1 95 ? -27.929 -6.869 42.748 1.00 81.00 95 LYS A O 1
ATOM 739 N N . PHE A 1 96 ? -28.009 -5.416 41.029 1.00 73.31 96 PHE A N 1
ATOM 740 C CA . PHE A 1 96 ? -28.628 -4.299 41.761 1.00 73.31 96 PHE A CA 1
ATOM 741 C C . PHE A 1 96 ? -30.076 -4.012 41.334 1.00 73.31 96 PHE A C 1
ATOM 743 O O .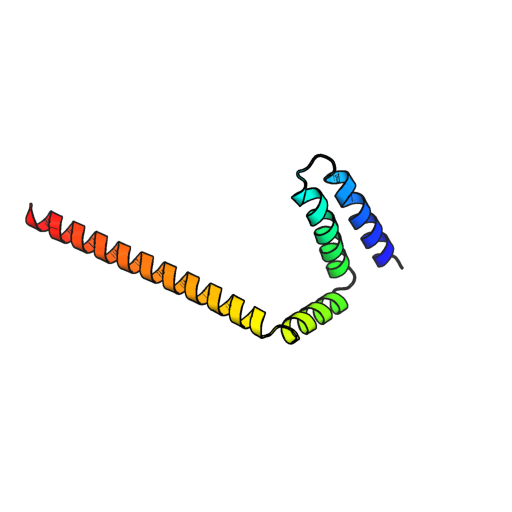 PHE A 1 96 ? -30.714 -3.157 41.946 1.00 73.31 96 PHE A O 1
ATOM 750 N N . ASN A 1 97 ? -30.577 -4.715 40.315 1.00 54.69 97 ASN A N 1
ATOM 751 C CA . ASN A 1 97 ? -31.997 -4.804 39.961 1.00 54.69 97 ASN A CA 1
ATOM 752 C C . ASN A 1 97 ? -32.539 -6.161 40.407 1.00 54.69 97 ASN A C 1
ATOM 754 O O . ASN A 1 97 ? -33.737 -6.214 40.750 1.00 54.69 97 ASN A O 1
#

Organism: NCBI:txid133412

Sequence (97 aa):
MPAALVISISTLTAPIITRKSNFILRHTLPLATFLATTSYFFPKTCSNAVNKLNSASPEFNSFSQNVILLKNQSQNSLNDINSKIIDQISNFKSKFN